Protein AF-A0A8C7WTV2-F1 (afdb_monomer_lite)

Sequence (83 aa):
FKGKGLSFSIGGQISFDVFPDGWDKRYCLGIVEKDHYSTIHFFGDKTKPGGNDYEIFSDPRTVGHEVSCPEDTRRLCEQLFFC

Structure (mmCIF, N/CA/C/O backbone):
data_AF-A0A8C7WTV2-F1
#
_entry.id   AF-A0A8C7WTV2-F1
#
loop_
_atom_site.group_PDB
_atom_site.id
_atom_site.type_symbol
_atom_site.label_atom_id
_atom_site.label_alt_id
_atom_site.label_comp_id
_atom_s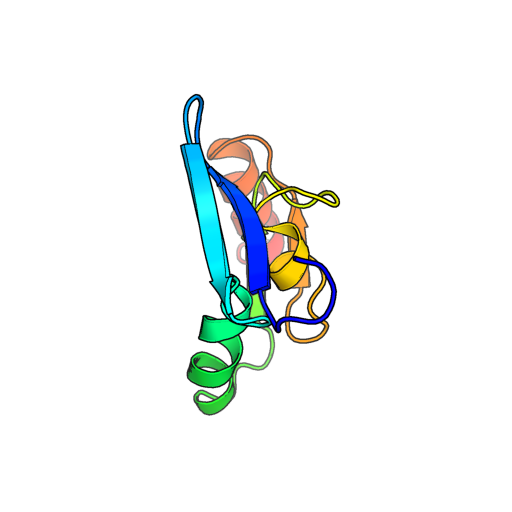ite.label_asym_id
_atom_site.label_entity_id
_atom_site.label_seq_id
_atom_site.pdbx_PDB_ins_code
_atom_site.Cartn_x
_atom_site.Cartn_y
_atom_site.Cartn_z
_atom_site.occupancy
_atom_site.B_iso_or_equiv
_atom_site.auth_seq_id
_atom_site.auth_comp_id
_atom_site.auth_asym_id
_atom_site.auth_atom_id
_atom_site.pdbx_PDB_model_num
ATOM 1 N N . PHE A 1 1 ? 5.867 -11.549 -21.398 1.00 61.75 1 PHE A N 1
ATOM 2 C CA . PHE A 1 1 ? 5.576 -11.894 -19.987 1.00 61.75 1 PHE A CA 1
ATOM 3 C C . PHE A 1 1 ? 4.097 -11.802 -19.623 1.00 61.75 1 PHE A C 1
ATOM 5 O O . PHE A 1 1 ? 3.683 -12.509 -18.715 1.00 61.75 1 PHE A O 1
ATOM 12 N N . LYS A 1 2 ? 3.285 -11.013 -20.344 1.00 64.81 2 LYS A N 1
ATOM 13 C CA . LYS A 1 2 ? 1.825 -10.979 -20.174 1.00 64.81 2 LYS A CA 1
ATOM 14 C C . LYS A 1 2 ? 1.216 -12.392 -20.205 1.00 64.81 2 LYS A C 1
ATOM 16 O O . LYS A 1 2 ? 1.557 -13.172 -21.091 1.00 64.81 2 LYS A O 1
ATOM 21 N N . GLY A 1 3 ? 0.355 -12.701 -19.235 1.00 76.75 3 GLY A N 1
ATOM 22 C CA . GLY A 1 3 ? -0.323 -14.000 -19.119 1.00 76.75 3 GLY A CA 1
ATOM 23 C C . GLY A 1 3 ? 0.465 -15.102 -18.400 1.00 76.75 3 GLY A C 1
ATOM 24 O O . GLY A 1 3 ? 0.024 -16.245 -18.416 1.00 76.75 3 GLY A O 1
ATOM 25 N N . LYS A 1 4 ? 1.613 -14.790 -17.775 1.00 86.44 4 LYS A N 1
ATOM 26 C CA . LYS A 1 4 ? 2.389 -15.749 -16.962 1.00 86.44 4 LYS A CA 1
ATOM 27 C C . LYS A 1 4 ? 2.179 -15.622 -15.445 1.00 86.44 4 LYS A C 1
ATOM 29 O O . LYS A 1 4 ? 2.903 -16.272 -14.701 1.00 86.44 4 LYS A O 1
ATOM 34 N N . GLY A 1 5 ? 1.224 -14.806 -14.996 1.00 88.94 5 GLY A N 1
ATOM 35 C CA . GLY A 1 5 ? 0.959 -14.621 -13.568 1.00 88.94 5 GLY A CA 1
ATOM 36 C C . GLY A 1 5 ? 2.029 -13.800 -12.841 1.00 88.94 5 GLY A C 1
ATOM 37 O O . GLY A 1 5 ? 2.320 -14.100 -11.688 1.00 88.94 5 GLY A O 1
ATOM 38 N N . LEU A 1 6 ? 2.682 -12.858 -13.534 1.00 88.88 6 LEU A N 1
ATOM 39 C CA . LEU A 1 6 ? 3.757 -12.028 -12.985 1.00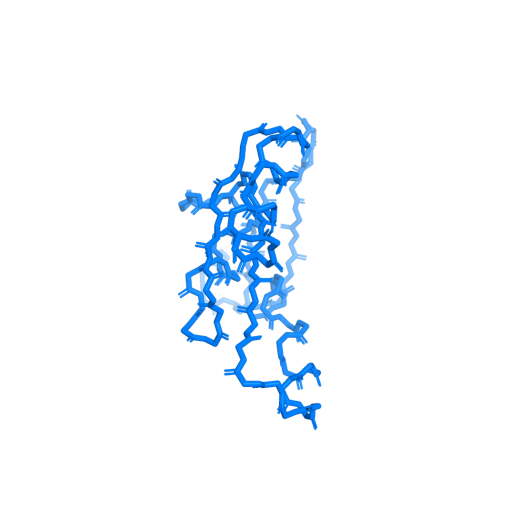 88.88 6 LEU A CA 1
ATOM 40 C C . LEU A 1 6 ? 3.440 -10.546 -13.162 1.00 88.88 6 LEU A C 1
ATOM 42 O O . LEU A 1 6 ? 3.127 -10.098 -14.272 1.00 88.88 6 LEU A O 1
ATOM 46 N N . SER A 1 7 ? 3.655 -9.807 -12.083 1.00 85.88 7 SER A N 1
ATOM 47 C CA . SER A 1 7 ? 3.534 -8.362 -11.970 1.00 85.88 7 SER A CA 1
ATOM 48 C C . SER A 1 7 ? 4.912 -7.717 -11.799 1.00 85.88 7 SER A C 1
ATOM 50 O O . SER A 1 7 ? 5.872 -8.360 -11.365 1.00 85.88 7 SER A O 1
ATOM 52 N N . PHE A 1 8 ? 5.015 -6.449 -12.203 1.00 84.69 8 PHE A N 1
ATOM 53 C CA . PHE A 1 8 ? 6.263 -5.689 -12.242 1.00 84.69 8 PHE A CA 1
ATOM 54 C C . PHE A 1 8 ? 6.020 -4.294 -11.664 1.00 84.69 8 PHE A C 1
ATOM 56 O O . PHE A 1 8 ? 5.107 -3.609 -12.124 1.00 84.69 8 PHE A O 1
ATOM 63 N N . SER A 1 9 ? 6.843 -3.851 -10.714 1.00 79.94 9 SER A N 1
ATOM 64 C CA . SER A 1 9 ? 6.758 -2.495 -10.147 1.00 79.94 9 SER A CA 1
ATOM 65 C C . SER A 1 9 ? 8.118 -1.820 -10.125 1.00 79.94 9 SER A C 1
ATOM 67 O O . SER A 1 9 ? 9.111 -2.446 -9.773 1.00 79.94 9 SER A O 1
ATOM 69 N N . ILE A 1 10 ? 8.177 -0.530 -10.453 1.00 81.75 10 ILE A N 1
ATOM 70 C CA . ILE A 1 10 ? 9.414 0.248 -10.312 1.00 81.75 10 ILE A CA 1
ATOM 71 C C . ILE A 1 10 ? 9.690 0.459 -8.818 1.00 81.75 10 ILE A C 1
ATOM 73 O O . ILE A 1 10 ? 8.818 0.918 -8.079 1.00 81.75 10 ILE A O 1
ATOM 77 N N . GLY A 1 11 ? 10.906 0.124 -8.386 1.00 72.81 11 GLY A N 1
ATOM 78 C CA . GLY A 1 11 ? 11.343 0.184 -6.994 1.00 72.81 11 GLY A CA 1
ATOM 79 C C . GLY A 1 11 ? 12.596 1.042 -6.854 1.00 72.81 11 GLY A C 1
ATOM 80 O O . GLY A 1 11 ? 13.672 0.681 -7.332 1.00 72.81 11 GLY A O 1
ATOM 81 N N . GLY A 1 12 ? 12.475 2.183 -6.175 1.00 73.06 12 GLY A N 1
ATOM 82 C CA . GLY A 1 12 ? 13.589 3.115 -5.991 1.00 73.06 12 GLY A CA 1
ATOM 83 C C . GLY A 1 12 ? 14.059 3.752 -7.304 1.00 73.06 12 GLY A C 1
ATOM 84 O O . GLY A 1 12 ? 13.278 3.953 -8.230 1.00 73.06 12 GLY A O 1
ATOM 85 N N . GLN A 1 13 ? 15.342 4.112 -7.371 1.00 80.50 13 GLN A N 1
ATOM 86 C CA . GLN A 1 13 ? 15.908 4.834 -8.520 1.00 80.50 13 GLN A CA 1
ATOM 87 C C . GLN A 1 13 ? 16.508 3.921 -9.598 1.00 80.50 13 GLN A C 1
ATOM 89 O O . GLN A 1 13 ? 16.707 4.370 -10.723 1.00 80.50 13 GLN A O 1
ATOM 94 N N . ILE A 1 14 ? 16.834 2.668 -9.263 1.00 86.31 14 ILE A N 1
ATOM 95 C CA . ILE A 1 14 ? 17.689 1.812 -10.105 1.00 86.31 14 ILE A CA 1
ATOM 96 C C . ILE A 1 14 ? 17.162 0.388 -10.306 1.00 86.31 14 ILE A C 1
ATOM 98 O O . ILE A 1 14 ? 17.824 -0.415 -10.959 1.00 86.31 14 ILE A O 1
ATOM 102 N N . SER A 1 15 ? 1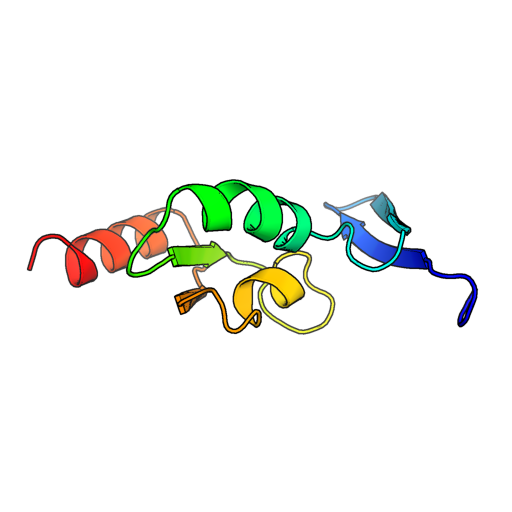6.002 0.048 -9.746 1.00 81.88 15 SER A N 1
ATOM 103 C CA . SER A 1 15 ? 15.485 -1.322 -9.757 1.00 81.88 15 SER A CA 1
ATOM 104 C C . SER A 1 15 ? 13.991 -1.387 -10.053 1.00 81.88 15 SER A C 1
ATOM 106 O O . SER A 1 15 ? 13.265 -0.393 -10.007 1.00 81.88 15 SER A O 1
ATOM 108 N N . PHE A 1 16 ? 13.533 -2.589 -10.379 1.00 85.06 16 PHE A N 1
ATOM 109 C CA . PHE A 1 16 ? 12.125 -2.942 -10.431 1.00 85.06 16 PHE A CA 1
ATOM 110 C C . PHE A 1 16 ? 11.959 -4.354 -9.872 1.00 85.06 16 PHE A C 1
ATOM 112 O O . PHE A 1 16 ? 12.832 -5.206 -10.050 1.00 85.06 16 PHE A O 1
ATOM 119 N N . ASP A 1 17 ? 10.843 -4.583 -9.200 1.00 83.12 17 ASP A N 1
ATOM 120 C CA . ASP A 1 17 ? 10.500 -5.863 -8.601 1.00 83.12 17 ASP A CA 1
ATOM 121 C C . ASP A 1 17 ? 9.705 -6.717 -9.588 1.00 83.12 17 ASP A C 1
ATOM 123 O O . ASP A 1 17 ? 8.962 -6.197 -10.426 1.00 83.12 17 ASP A O 1
ATOM 127 N N . VAL A 1 18 ? 9.857 -8.038 -9.475 1.00 88.69 18 VAL A N 1
ATOM 128 C CA . VAL A 1 18 ? 9.071 -9.036 -10.211 1.00 88.69 18 VAL A CA 1
ATOM 129 C C . VAL A 1 18 ? 8.489 -10.013 -9.205 1.00 88.69 18 VAL A C 1
ATOM 131 O O . VAL A 1 18 ? 9.231 -10.651 -8.460 1.00 88.69 18 VAL A O 1
ATOM 134 N N . PHE A 1 19 ? 7.169 -10.150 -9.189 1.00 88.62 19 PHE A N 1
ATOM 135 C CA . PHE A 1 19 ? 6.464 -10.968 -8.203 1.00 88.62 19 PHE A CA 1
ATOM 136 C C . PHE A 1 19 ? 5.219 -11.623 -8.815 1.00 88.62 19 PHE A C 1
ATOM 138 O O . PHE A 1 19 ? 4.748 -11.172 -9.863 1.00 88.62 19 PHE A O 1
ATOM 145 N N . PRO A 1 20 ? 4.689 -12.707 -8.215 1.00 91.31 20 PRO A N 1
ATOM 146 C CA . PRO A 1 20 ? 3.432 -13.304 -8.654 1.00 91.31 20 PRO A CA 1
ATOM 147 C C . PRO A 1 20 ? 2.267 -12.312 -8.592 1.00 91.31 20 PRO A C 1
ATOM 149 O O . PRO A 1 20 ? 2.230 -11.438 -7.729 1.00 91.31 20 PRO A O 1
ATOM 152 N N . ASP A 1 21 ? 1.279 -12.464 -9.467 1.00 86.81 21 ASP A N 1
ATOM 153 C CA . ASP A 1 21 ? 0.081 -11.621 -9.424 1.00 86.81 21 ASP A CA 1
ATOM 154 C C . ASP A 1 21 ? -0.603 -11.697 -8.043 1.00 86.81 21 ASP A C 1
ATOM 156 O O . ASP A 1 21 ? -0.812 -12.777 -7.486 1.00 86.81 21 ASP A O 1
ATOM 160 N N . GLY A 1 22 ? -0.934 -10.531 -7.478 1.00 84.44 22 GLY A N 1
ATOM 161 C CA . GLY A 1 22 ? -1.530 -10.402 -6.142 1.00 84.44 22 GLY A CA 1
ATOM 162 C C . GLY A 1 22 ? -0.538 -10.409 -4.971 1.00 84.44 22 GLY A C 1
ATOM 163 O O . GLY A 1 22 ? -0.971 -10.296 -3.827 1.00 84.44 22 GLY A O 1
ATOM 164 N N . TRP A 1 23 ? 0.771 -10.518 -5.228 1.00 91.00 23 TRP A N 1
ATOM 165 C CA . TRP A 1 23 ? 1.828 -10.362 -4.211 1.00 91.00 23 TRP A CA 1
ATOM 166 C C . TRP A 1 23 ? 2.303 -8.909 -4.042 1.00 91.00 23 TRP A C 1
ATOM 168 O O . TRP A 1 23 ? 3.337 -8.654 -3.429 1.00 91.00 23 TRP A O 1
ATOM 178 N N . ASP A 1 24 ? 1.549 -7.945 -4.573 1.00 91.06 24 ASP A N 1
ATOM 179 C CA . ASP A 1 24 ? 1.707 -6.535 -4.223 1.00 91.06 24 ASP A CA 1
ATOM 180 C C . ASP A 1 24 ? 1.299 -6.276 -2.758 1.00 91.06 24 ASP A C 1
ATOM 182 O O . ASP A 1 24 ? 0.963 -7.191 -1.998 1.00 91.06 24 ASP A O 1
ATOM 186 N N . LYS A 1 25 ? 1.307 -5.008 -2.334 1.00 94.00 25 LYS A N 1
ATOM 187 C CA . LYS A 1 25 ? 1.017 -4.638 -0.943 1.00 94.00 25 LYS A CA 1
ATOM 188 C C . LYS A 1 25 ? -0.337 -5.155 -0.433 1.00 94.00 25 LYS A C 1
ATOM 190 O O . LYS A 1 25 ? -0.453 -5.379 0.769 1.00 94.00 25 LYS A O 1
ATOM 195 N N . ARG A 1 26 ? -1.327 -5.447 -1.295 1.00 94.94 26 ARG A N 1
ATOM 196 C CA . ARG A 1 26 ? -2.606 -6.069 -0.885 1.00 94.94 26 ARG A CA 1
ATOM 197 C C . ARG A 1 26 ? -2.443 -7.436 -0.232 1.00 94.94 26 ARG A C 1
ATOM 199 O O . ARG A 1 26 ? -3.361 -7.874 0.460 1.00 94.94 26 ARG A O 1
ATOM 206 N N . TYR A 1 27 ? -1.311 -8.114 -0.421 1.00 94.62 27 TYR A N 1
ATOM 207 C CA . TYR A 1 27 ? -1.040 -9.403 0.211 1.00 94.62 27 TYR A CA 1
ATOM 208 C C . TYR A 1 27 ? -1.233 -9.350 1.736 1.00 94.62 27 TYR A C 1
ATOM 210 O O . TYR A 1 27 ? -1.805 -10.272 2.321 1.00 94.62 27 TYR A O 1
ATOM 218 N N . CYS A 1 28 ? -0.843 -8.245 2.388 1.00 95.75 28 CYS A N 1
ATOM 219 C CA . CYS A 1 28 ? -1.011 -8.099 3.835 1.00 95.75 28 CYS A CA 1
ATOM 220 C C . CYS A 1 28 ? -2.483 -7.986 4.267 1.00 95.75 28 CYS A C 1
ATOM 222 O O . CYS A 1 28 ? -2.808 -8.370 5.391 1.00 95.75 28 CYS A O 1
ATOM 224 N N . LEU A 1 29 ? -3.387 -7.544 3.381 1.00 95.69 29 LEU A N 1
ATOM 225 C CA . LEU A 1 29 ? -4.809 -7.381 3.692 1.00 95.69 29 LEU A CA 1
ATOM 226 C C . LEU A 1 29 ? -5.474 -8.712 4.055 1.00 95.69 29 LEU A C 1
ATOM 228 O O . LEU A 1 29 ? -6.266 -8.754 4.986 1.00 95.69 29 LEU A O 1
ATOM 232 N N . GLY A 1 30 ? -5.087 -9.820 3.410 1.00 93.19 30 GLY A N 1
ATOM 233 C CA . GLY A 1 30 ? -5.601 -11.153 3.764 1.00 93.19 30 GLY A CA 1
ATOM 234 C C . GLY A 1 30 ? -5.149 -11.658 5.143 1.00 93.19 30 GLY A C 1
ATOM 235 O O . GLY A 1 30 ? -5.693 -12.640 5.656 1.00 93.19 30 GLY A O 1
ATOM 236 N N . ILE A 1 31 ? -4.147 -11.012 5.745 1.00 94.75 31 ILE A N 1
ATOM 237 C CA . ILE A 1 31 ? -3.688 -11.294 7.107 1.00 94.75 31 ILE A CA 1
ATOM 238 C C . ILE A 1 31 ? -4.499 -10.450 8.093 1.00 94.75 31 ILE A C 1
ATOM 240 O O . ILE A 1 31 ? -5.124 -11.022 8.980 1.00 94.75 31 ILE A O 1
ATOM 244 N N . VAL A 1 32 ? -4.546 -9.127 7.896 1.00 94.56 32 VAL A N 1
ATOM 245 C CA . VAL A 1 32 ? -5.216 -8.190 8.823 1.00 94.56 32 VAL A CA 1
ATOM 246 C C . VAL A 1 32 ? -6.744 -8.282 8.799 1.00 94.56 32 VAL A C 1
ATOM 248 O O . VAL A 1 32 ? -7.397 -7.939 9.776 1.00 94.56 32 VAL A O 1
ATOM 251 N N . GLU A 1 33 ? -7.345 -8.788 7.719 1.00 90.06 33 GLU A N 1
ATOM 252 C CA . GLU A 1 33 ? -8.797 -9.014 7.633 1.00 90.06 33 GLU A CA 1
ATOM 253 C C . GLU A 1 33 ? -9.296 -10.020 8.689 1.00 90.06 33 GLU A C 1
ATOM 255 O O . GLU A 1 33 ? -10.454 -9.969 9.106 1.00 90.06 33 GLU A O 1
ATOM 260 N N . LYS A 1 34 ? -8.408 -10.889 9.193 1.00 92.75 34 LYS A N 1
ATOM 261 C CA . LYS A 1 34 ? -8.708 -11.848 10.269 1.00 92.75 34 LYS A CA 1
ATOM 262 C C . LYS A 1 34 ? -8.869 -11.193 11.641 1.00 92.75 34 LYS A C 1
ATOM 264 O O . LYS A 1 34 ? -9.449 -11.808 12.53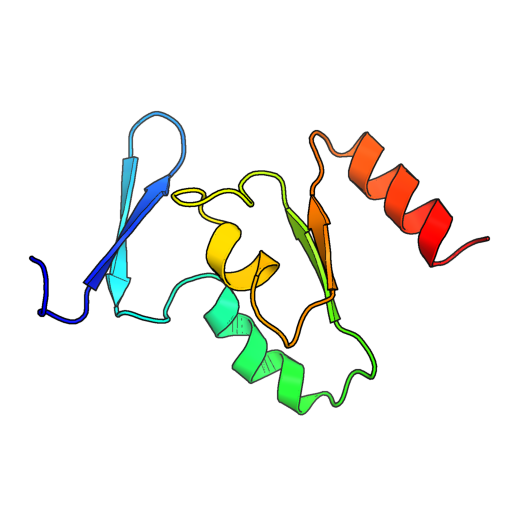0 1.00 92.75 34 LYS A O 1
ATOM 269 N N . ASP A 1 35 ? -8.385 -9.965 11.799 1.00 94.31 35 ASP A N 1
ATOM 270 C CA . ASP A 1 35 ? -8.431 -9.228 13.063 1.00 94.31 35 ASP A CA 1
ATOM 271 C C . ASP A 1 35 ? -9.724 -8.398 13.209 1.00 94.31 35 ASP A C 1
ATOM 273 O O . ASP A 1 35 ? -9.919 -7.719 14.215 1.00 94.31 35 ASP A O 1
ATOM 277 N N . HIS A 1 36 ? -10.636 -8.475 12.230 1.00 92.12 36 HIS A N 1
ATOM 278 C CA . HIS A 1 36 ? -11.976 -7.874 12.268 1.00 92.12 36 HIS A CA 1
ATOM 279 C C . HIS A 1 36 ? -12.001 -6.357 12.545 1.00 92.12 36 HIS A C 1
ATOM 281 O O . HIS A 1 36 ? -12.881 -5.852 13.246 1.00 92.12 36 HIS A O 1
ATOM 287 N N . TYR A 1 37 ? -11.060 -5.610 11.962 1.00 95.69 37 TYR A N 1
ATOM 288 C CA . TYR A 1 37 ? -11.084 -4.147 11.986 1.00 95.69 37 TYR A CA 1
ATOM 289 C C . TYR A 1 37 ? -12.345 -3.593 11.308 1.00 95.69 37 TYR A C 1
ATOM 291 O O . TYR A 1 37 ? -12.721 -4.035 10.224 1.00 95.69 37 TYR A O 1
ATOM 299 N N . SER A 1 38 ? -12.970 -2.577 11.912 1.00 95.81 38 SER A N 1
ATOM 300 C CA . SER A 1 38 ? -14.115 -1.882 11.305 1.00 95.81 38 SER A CA 1
ATOM 301 C C . SER A 1 38 ? -13.718 -1.067 10.073 1.00 95.81 38 SER A C 1
ATOM 303 O O . SER A 1 38 ? -14.491 -0.968 9.125 1.00 95.81 38 SER A O 1
ATOM 305 N N . THR A 1 39 ? -12.511 -0.493 10.094 1.00 96.56 39 THR A N 1
ATOM 306 C CA . THR A 1 39 ? -11.960 0.324 9.012 1.00 96.56 39 THR A CA 1
ATOM 307 C C . THR A 1 39 ? -10.451 0.127 8.947 1.00 96.56 39 THR A C 1
ATOM 309 O O . THR A 1 39 ? -9.773 0.218 9.970 1.00 96.56 39 THR A O 1
ATOM 312 N N . ILE A 1 40 ? -9.911 -0.087 7.748 1.00 97.88 40 ILE A N 1
ATOM 313 C CA . ILE A 1 40 ? -8.466 -0.119 7.500 1.00 97.88 40 ILE A CA 1
ATOM 314 C C . ILE A 1 40 ? -8.096 1.168 6.764 1.00 97.88 40 ILE A C 1
ATOM 316 O O . ILE A 1 40 ? -8.550 1.395 5.646 1.00 97.88 40 ILE A O 1
ATOM 320 N N . HIS A 1 41 ? -7.280 2.020 7.381 1.00 98.06 41 HIS A N 1
ATOM 321 C CA . HIS A 1 41 ? -6.756 3.227 6.738 1.00 98.06 41 HIS A CA 1
ATOM 322 C C . HIS A 1 41 ? -5.378 2.931 6.146 1.00 98.06 41 HIS A C 1
ATOM 324 O O . HIS A 1 41 ? -4.485 2.477 6.861 1.00 98.06 41 HIS A O 1
ATOM 330 N N . PHE A 1 42 ? -5.196 3.205 4.856 1.00 98.44 42 PHE A N 1
ATOM 331 C CA . PHE A 1 42 ? -3.904 3.078 4.185 1.00 98.44 42 PHE A CA 1
ATOM 332 C C . PHE A 1 42 ? -3.378 4.461 3.795 1.00 98.44 42 PHE A C 1
ATOM 334 O O . PHE A 1 42 ? -4.116 5.242 3.207 1.00 98.44 42 PHE A O 1
ATOM 341 N N . PHE A 1 43 ? -2.110 4.754 4.085 1.00 98.50 43 PHE A N 1
ATOM 342 C CA . PHE A 1 43 ? -1.445 6.007 3.714 1.00 98.50 43 PHE A CA 1
ATOM 343 C C . PHE A 1 43 ? -0.259 5.690 2.798 1.00 98.50 43 PHE A C 1
ATOM 345 O O . PHE A 1 43 ? 0.581 4.872 3.173 1.00 98.50 43 PHE A O 1
ATOM 352 N N . GLY A 1 44 ? -0.173 6.324 1.625 1.00 97.44 44 GLY A N 1
ATOM 353 C CA . GLY A 1 44 ? 0.905 6.068 0.659 1.00 97.44 44 GLY A CA 1
ATOM 354 C C . GLY A 1 44 ? 1.160 7.227 -0.302 1.00 97.44 44 GLY A C 1
ATOM 355 O O . GLY A 1 44 ? 0.293 8.076 -0.504 1.00 97.44 44 GLY A O 1
ATOM 356 N N . ASP A 1 45 ? 2.353 7.259 -0.896 1.00 95.94 45 ASP A N 1
ATOM 357 C CA . ASP A 1 45 ? 2.819 8.341 -1.776 1.00 95.94 45 ASP A CA 1
ATOM 358 C C . ASP A 1 45 ? 2.897 7.939 -3.257 1.00 95.94 45 ASP A C 1
ATOM 360 O O . ASP A 1 45 ? 2.976 8.796 -4.143 1.00 95.94 45 ASP A O 1
ATOM 364 N N . LYS A 1 46 ? 2.862 6.636 -3.562 1.00 92.62 46 LYS A N 1
ATOM 365 C CA . LYS A 1 46 ? 2.912 6.089 -4.929 1.00 92.62 46 LYS A CA 1
ATOM 366 C C . LYS A 1 46 ? 1.595 5.414 -5.308 1.00 92.62 46 LYS A C 1
ATOM 368 O O . LYS A 1 46 ? 1.567 4.270 -5.755 1.00 92.62 46 LYS A O 1
ATOM 373 N N . THR A 1 47 ? 0.501 6.153 -5.153 1.00 95.31 47 THR A N 1
ATOM 374 C CA . THR A 1 47 ? -0.898 5.690 -5.261 1.00 95.31 47 THR A CA 1
ATOM 375 C C . THR A 1 47 ? -1.516 5.837 -6.656 1.00 95.31 47 THR A C 1
ATOM 377 O O . THR A 1 47 ? -2.708 5.598 -6.825 1.00 95.31 47 THR A O 1
ATOM 380 N N . LYS A 1 48 ? -0.760 6.268 -7.674 1.00 93.25 48 LYS A N 1
ATOM 381 C CA . LYS A 1 48 ? -1.227 6.348 -9.074 1.00 93.25 48 LYS A CA 1
ATOM 382 C C . LYS A 1 48 ? -0.859 5.071 -9.842 1.00 93.25 48 LYS A C 1
ATOM 384 O O . LYS A 1 48 ? 0.116 4.430 -9.457 1.00 93.25 48 LYS A O 1
ATOM 389 N N . PRO A 1 49 ? -1.560 4.716 -10.941 1.00 89.88 49 PRO A N 1
ATOM 390 C CA . PRO A 1 49 ? -1.239 3.526 -11.730 1.00 89.88 49 PRO A CA 1
ATOM 391 C C . PRO A 1 49 ? 0.255 3.417 -12.068 1.00 89.88 49 PRO A C 1
ATOM 393 O O . PRO A 1 49 ? 0.842 4.352 -12.613 1.00 89.88 49 PRO A O 1
ATOM 396 N N . GLY A 1 50 ? 0.860 2.274 -11.735 1.00 83.25 50 GLY A N 1
ATOM 397 C CA . GLY A 1 50 ? 2.299 2.015 -11.888 1.00 83.25 50 GLY A CA 1
ATOM 398 C C . GLY A 1 50 ? 3.156 2.369 -10.665 1.00 83.25 50 GLY A C 1
ATOM 399 O O . GLY A 1 50 ? 4.330 2.000 -10.623 1.00 83.25 50 GLY A O 1
ATOM 400 N N . GLY A 1 51 ? 2.592 3.052 -9.669 1.00 87.44 51 GLY A N 1
ATOM 401 C CA . GLY A 1 51 ? 3.194 3.216 -8.352 1.00 87.44 51 GLY A CA 1
ATOM 402 C C . GLY A 1 51 ? 2.966 1.985 -7.475 1.00 87.44 51 GLY A C 1
ATOM 403 O O . GLY A 1 51 ? 1.953 1.306 -7.596 1.00 87.44 51 GLY A O 1
ATOM 404 N N . ASN A 1 52 ? 3.909 1.692 -6.581 1.00 88.62 52 ASN A N 1
ATOM 405 C CA . ASN A 1 52 ? 3.891 0.468 -5.776 1.00 88.62 52 ASN A CA 1
ATOM 406 C C . ASN A 1 52 ? 2.857 0.470 -4.627 1.00 88.62 52 ASN A C 1
ATOM 408 O O . ASN A 1 52 ? 2.784 -0.517 -3.892 1.00 88.62 52 ASN A O 1
ATOM 412 N N . ASP A 1 53 ? 2.122 1.567 -4.413 1.00 93.19 53 ASP A N 1
ATOM 413 C CA . ASP A 1 53 ? 1.008 1.651 -3.458 1.00 93.19 53 ASP A CA 1
ATOM 414 C C . ASP A 1 53 ? -0.359 1.563 -4.144 1.00 93.19 53 ASP A C 1
ATOM 416 O O . ASP A 1 53 ? -1.369 1.439 -3.455 1.00 93.19 53 ASP A O 1
ATOM 420 N N . TYR A 1 54 ? -0.418 1.655 -5.477 1.00 93.19 54 TYR A N 1
ATOM 421 C CA . TYR A 1 54 ? -1.670 1.806 -6.222 1.00 93.19 54 TYR A CA 1
ATOM 422 C C . TYR A 1 54 ? -2.687 0.714 -5.897 1.00 93.19 54 TYR A C 1
ATOM 424 O O . TYR A 1 54 ? -3.857 1.007 -5.638 1.00 93.19 54 TYR A O 1
ATOM 432 N N . GLU A 1 55 ? -2.237 -0.538 -5.892 1.00 94.31 55 GLU A N 1
ATOM 433 C CA . GLU A 1 55 ? -3.098 -1.694 -5.702 1.00 94.31 55 GLU A CA 1
ATOM 434 C C . GLU A 1 55 ? -3.719 -1.726 -4.303 1.00 94.31 55 GLU A C 1
ATOM 436 O O . GLU A 1 55 ? -4.919 -1.954 -4.194 1.00 94.31 55 GLU A O 1
ATOM 441 N N . ILE A 1 56 ? -2.937 -1.471 -3.246 1.00 96.31 56 ILE A N 1
ATOM 442 C CA . ILE A 1 56 ? -3.452 -1.440 -1.866 1.00 96.31 56 ILE A CA 1
ATOM 443 C C . ILE A 1 56 ? -4.293 -0.192 -1.609 1.00 96.31 56 ILE A C 1
ATOM 445 O O . ILE A 1 56 ? -5.344 -0.303 -0.994 1.00 96.31 56 ILE A O 1
ATOM 449 N N . PHE A 1 57 ? -3.885 0.963 -2.138 1.00 97.62 57 PHE A N 1
ATOM 450 C CA . PHE A 1 57 ? -4.628 2.218 -2.030 1.00 97.62 57 PHE A CA 1
ATOM 451 C C . PHE A 1 57 ? -6.015 2.134 -2.680 1.00 97.62 57 PHE A C 1
ATOM 453 O O . PHE A 1 57 ? -6.966 2.735 -2.187 1.00 97.62 57 PHE A O 1
ATOM 460 N N . SER A 1 58 ? -6.127 1.392 -3.786 1.00 96.69 58 SER A N 1
ATOM 461 C CA . SER A 1 58 ? -7.379 1.212 -4.532 1.00 96.69 58 SER A CA 1
ATOM 462 C C . SER A 1 58 ? -8.175 -0.023 -4.093 1.00 96.69 58 SER A C 1
ATOM 464 O O . SER A 1 58 ? -9.239 -0.288 -4.655 1.00 96.69 58 SER A O 1
ATOM 466 N N . ASP A 1 59 ? -7.668 -0.816 -3.141 1.00 97.12 59 ASP A N 1
ATOM 467 C CA . ASP A 1 59 ? -8.355 -2.015 -2.661 1.00 97.12 59 ASP A CA 1
ATOM 468 C C . ASP A 1 59 ? -9.587 -1.609 -1.833 1.00 97.12 59 ASP A C 1
ATOM 470 O O . ASP A 1 59 ? -9.453 -0.810 -0.900 1.00 97.12 59 ASP A O 1
ATOM 474 N N . PRO A 1 60 ? -10.782 -2.166 -2.119 1.00 96.81 60 PRO A N 1
ATOM 475 C CA . PRO A 1 60 ? -12.025 -1.789 -1.444 1.00 96.81 60 PRO A CA 1
ATOM 476 C C . PRO A 1 60 ? -12.033 -2.077 0.062 1.00 96.81 60 PRO A C 1
ATOM 478 O O . PRO A 1 60 ? -12.897 -1.565 0.770 1.00 96.81 60 PRO A O 1
ATOM 481 N N . ARG A 1 61 ? -11.096 -2.890 0.569 1.00 96.88 61 ARG A N 1
ATOM 482 C CA . ARG A 1 61 ? -10.934 -3.136 2.010 1.00 96.88 61 ARG A CA 1
ATOM 483 C C . ARG A 1 61 ? -10.255 -1.976 2.738 1.00 96.88 61 ARG A C 1
ATOM 485 O O . ARG A 1 61 ? -10.216 -1.991 3.965 1.00 96.88 61 ARG A O 1
ATOM 492 N N . THR A 1 62 ? -9.716 -0.992 2.018 1.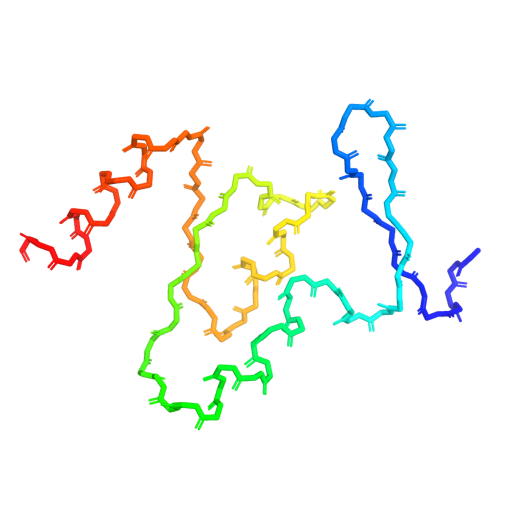00 98.00 62 THR A N 1
ATOM 493 C CA . THR A 1 62 ? -9.016 0.152 2.606 1.00 98.00 62 THR A CA 1
ATOM 494 C C . THR A 1 62 ? -9.723 1.473 2.321 1.00 98.00 62 THR A C 1
ATOM 496 O O . THR A 1 62 ? -10.351 1.668 1.283 1.00 98.00 62 THR A O 1
ATOM 499 N N . VAL A 1 63 ? -9.572 2.417 3.247 1.00 98.31 63 VAL A N 1
ATOM 500 C CA . VAL A 1 63 ? -9.760 3.845 2.995 1.00 98.31 63 VAL A CA 1
ATOM 501 C C . VAL A 1 63 ? -8.379 4.422 2.700 1.00 98.31 63 VAL A C 1
ATOM 503 O O . VAL A 1 63 ? -7.567 4.585 3.614 1.00 98.31 63 VAL A O 1
ATOM 506 N N . GLY A 1 64 ? -8.100 4.672 1.421 1.00 98.00 64 GLY A N 1
ATOM 507 C CA . GLY A 1 64 ? -6.810 5.167 0.947 1.00 98.00 64 GLY A CA 1
ATOM 508 C C . GLY A 1 64 ? -6.624 6.676 1.137 1.00 98.00 64 GLY A C 1
ATOM 509 O O . GLY A 1 64 ? -7.490 7.473 0.780 1.00 98.00 64 GLY A O 1
ATOM 510 N N . HIS A 1 65 ? -5.451 7.064 1.638 1.00 98.31 65 HIS A N 1
ATOM 511 C CA . HIS A 1 65 ? -5.005 8.441 1.853 1.00 98.31 65 HIS A CA 1
ATOM 512 C C . HIS A 1 65 ? -3.705 8.676 1.081 1.00 98.31 65 HIS A C 1
ATOM 514 O O . HIS A 1 65 ? -2.668 8.088 1.389 1.00 98.31 65 HIS A O 1
ATOM 520 N N . GLU A 1 66 ? -3.756 9.523 0.057 1.00 98.06 66 GLU A N 1
ATOM 521 C CA . GLU A 1 66 ? -2.562 9.915 -0.694 1.00 98.06 66 GLU A CA 1
ATOM 522 C C . GLU A 1 66 ? -1.804 10.993 0.087 1.00 98.06 66 GLU A C 1
ATOM 524 O O . GLU A 1 66 ? -2.391 11.992 0.507 1.00 98.06 66 GLU A O 1
ATOM 529 N N . VAL A 1 67 ? -0.505 10.784 0.293 1.00 98.12 67 VAL A N 1
ATOM 530 C CA . VAL A 1 67 ? 0.377 11.685 1.048 1.00 98.12 67 VAL A CA 1
ATOM 531 C C . VAL A 1 67 ? 1.627 11.997 0.240 1.00 98.12 67 VAL A C 1
ATOM 533 O O . VAL A 1 67 ? 2.094 11.165 -0.530 1.00 98.12 67 VAL A O 1
ATOM 536 N N . SER A 1 68 ? 2.190 13.195 0.403 1.00 96.94 68 SER A N 1
ATOM 537 C CA . SER A 1 68 ? 3.411 13.585 -0.318 1.00 96.94 68 SER A CA 1
ATOM 538 C C . SER A 1 68 ? 4.669 13.553 0.554 1.00 96.94 68 SER A C 1
ATOM 540 O O . SER A 1 68 ? 5.780 13.413 0.041 1.00 96.94 68 SER A O 1
ATOM 542 N N . CYS A 1 69 ? 4.498 13.651 1.874 1.00 97.38 69 CYS A N 1
ATOM 543 C CA . CYS A 1 69 ? 5.574 13.663 2.856 1.00 97.38 69 CYS A CA 1
ATOM 544 C C . CYS A 1 69 ? 5.081 13.188 4.241 1.00 97.38 69 CYS A C 1
ATOM 546 O O . CYS A 1 69 ? 3.871 13.091 4.471 1.00 97.38 69 CYS A O 1
ATOM 548 N N . PRO A 1 70 ? 5.990 12.905 5.193 1.00 98.19 70 PRO A N 1
ATOM 549 C CA . PRO A 1 70 ? 5.616 12.482 6.546 1.00 98.19 70 PRO A CA 1
ATOM 550 C C . PRO A 1 70 ? 4.719 13.482 7.294 1.00 98.19 70 PRO A C 1
ATOM 552 O O . PRO A 1 70 ? 3.848 13.080 8.068 1.00 98.19 70 PRO A O 1
ATOM 555 N N . GLU A 1 71 ? 4.902 14.782 7.059 1.00 98.38 71 GLU A N 1
ATOM 55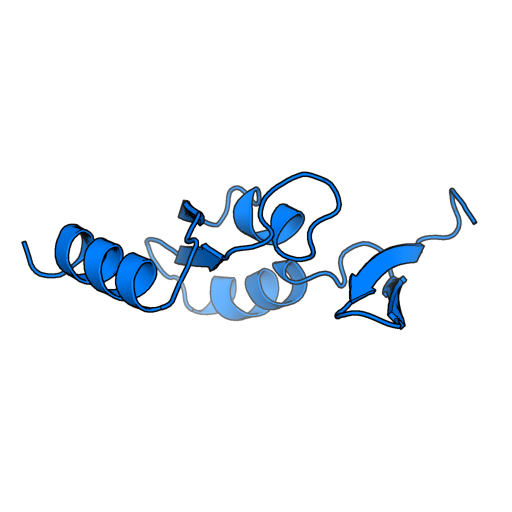6 C CA . GLU A 1 71 ? 4.104 15.843 7.679 1.00 98.38 71 GLU A CA 1
ATOM 557 C C . GLU A 1 71 ? 2.643 15.802 7.213 1.00 98.38 71 GLU A C 1
ATOM 559 O O . GLU A 1 71 ? 1.739 16.007 8.026 1.00 98.38 71 GLU A O 1
ATOM 564 N N . ASP A 1 72 ? 2.397 15.476 5.939 1.00 98.00 72 ASP A N 1
ATOM 565 C CA . ASP A 1 72 ? 1.045 15.264 5.414 1.00 98.00 72 ASP A CA 1
ATOM 566 C C . ASP A 1 72 ? 0.365 14.075 6.091 1.00 98.00 72 ASP A C 1
ATOM 568 O O . ASP A 1 72 ? -0.788 14.190 6.508 1.00 98.00 72 ASP A O 1
ATOM 572 N N . THR A 1 73 ? 1.084 12.961 6.261 1.00 98.38 73 THR A N 1
ATOM 573 C CA . THR A 1 73 ? 0.572 11.791 6.989 1.00 98.38 73 THR A CA 1
ATOM 574 C C . THR A 1 73 ? 0.167 12.171 8.405 1.00 98.38 73 THR A C 1
ATOM 576 O O . THR A 1 73 ? -0.943 11.859 8.834 1.00 98.38 73 THR A O 1
ATOM 579 N N . ARG A 1 74 ? 1.031 12.899 9.126 1.00 98.19 74 ARG A N 1
ATOM 580 C CA . ARG A 1 74 ? 0.725 13.369 10.482 1.00 98.19 74 ARG A CA 1
ATOM 581 C C . ARG A 1 74 ? -0.531 14.239 10.496 1.00 98.19 74 ARG A C 1
ATOM 583 O O . ARG A 1 74 ? -1.422 13.990 11.303 1.00 98.19 74 ARG A O 1
ATOM 590 N N . ARG A 1 75 ? -0.614 15.223 9.598 1.00 98.12 75 ARG A N 1
ATOM 591 C CA . ARG A 1 75 ? -1.763 16.132 9.492 1.00 98.12 75 ARG A CA 1
ATOM 592 C C . ARG A 1 75 ? -3.065 15.373 9.232 1.00 98.12 75 ARG A C 1
ATOM 594 O O . ARG A 1 75 ? -4.071 15.677 9.864 1.00 98.12 75 ARG A O 1
ATOM 601 N N . LEU A 1 76 ? -3.061 14.390 8.329 1.00 98.00 76 LEU A N 1
ATOM 602 C CA . LEU A 1 76 ? -4.246 13.570 8.055 1.00 98.00 76 LEU A CA 1
ATOM 603 C C . LEU A 1 76 ? -4.627 12.699 9.260 1.00 98.00 76 LEU A C 1
ATOM 605 O O . LEU A 1 76 ? -5.806 12.609 9.587 1.00 98.00 76 LEU A O 1
ATOM 609 N N . CYS A 1 77 ? -3.656 12.110 9.963 1.00 98.19 77 CYS A N 1
ATOM 610 C CA . CYS A 1 77 ? -3.925 11.364 11.195 1.00 98.19 77 CYS A CA 1
ATOM 611 C C . CYS A 1 77 ? -4.537 12.252 12.289 1.00 98.19 77 CYS A C 1
ATOM 613 O O . CYS A 1 77 ? -5.492 11.841 12.945 1.00 98.19 77 CYS A O 1
ATOM 615 N N . GLU A 1 78 ? -4.028 13.475 12.469 1.00 97.94 78 GLU A N 1
ATOM 616 C CA . GLU A 1 78 ? -4.597 14.459 13.401 1.00 97.94 78 GLU A CA 1
ATOM 617 C C . GLU A 1 78 ? -6.052 14.801 13.040 1.00 97.94 78 GLU A C 1
ATOM 619 O O . GLU A 1 78 ? -6.918 14.808 13.915 1.00 97.94 78 GLU A O 1
ATOM 624 N N . GLN A 1 79 ? -6.343 14.993 11.750 1.00 96.69 79 GLN A N 1
ATOM 625 C CA . GLN A 1 79 ? -7.694 15.273 11.250 1.00 96.69 79 GLN A CA 1
ATOM 626 C C . GLN A 1 79 ? -8.673 14.106 11.430 1.00 96.69 79 GLN A C 1
ATOM 628 O O . GLN A 1 79 ? -9.850 14.331 11.692 1.00 96.69 79 GLN A O 1
ATOM 633 N N . LEU A 1 80 ? -8.205 12.867 11.267 1.00 96.69 80 LEU A N 1
ATOM 634 C CA . LEU A 1 80 ? -9.058 11.677 11.299 1.00 96.69 80 LEU A CA 1
ATOM 635 C C . LEU A 1 80 ? -9.330 11.157 12.712 1.00 96.69 80 LEU A C 1
ATOM 637 O O . LEU A 1 80 ? -10.403 10.609 12.951 1.00 96.69 80 LEU A O 1
ATOM 641 N N . PHE A 1 81 ? -8.360 11.273 13.623 1.00 96.62 81 PHE A N 1
ATOM 642 C CA . PHE A 1 81 ? -8.385 10.524 14.886 1.00 96.62 81 PHE A CA 1
ATOM 643 C C . PHE A 1 81 ? -8.332 11.391 16.148 1.00 96.62 81 PHE A C 1
ATOM 645 O O . PHE A 1 81 ? -8.517 10.860 17.241 1.00 96.62 81 PHE A O 1
ATOM 652 N N . PHE A 1 82 ? -8.070 12.696 16.025 1.00 92.38 82 PHE A N 1
ATOM 653 C CA . PHE A 1 82 ? -7.865 13.590 17.174 1.00 92.38 82 PHE A CA 1
ATOM 654 C C . PHE A 1 82 ? -8.664 14.900 17.097 1.00 92.38 82 PHE A C 1
ATOM 656 O O . PHE A 1 82 ? -8.440 15.790 17.920 1.00 92.38 82 PHE A O 1
ATOM 663 N N . CYS A 1 83 ? -9.573 15.017 16.124 1.00 61.50 83 CYS A N 1
ATOM 664 C CA . CYS A 1 83 ? -10.538 16.113 16.020 1.00 61.50 83 CYS A CA 1
ATOM 665 C C . CYS A 1 83 ? -11.870 15.753 16.683 1.00 61.50 83 CYS A C 1
ATOM 667 O O . CYS A 1 83 ? -12.294 14.582 16.560 1.00 61.50 83 CYS A O 1
#

pLDDT: mean 91.43, std 8.29, range [61.5, 98.5]

Foldseek 3Di:
DPPPQWDWADDPDPDIDIDGHPPAPCVCVVVCVVVVDPAAEAEEAQCDPRGSCVCVQPDPRHPHDHDNDPVRVVVVCCVPPVD

Radius of gyration: 14.55 Å; chains: 1; bounding box: 32×32×37 Å

InterPro domains:
  IPR005002 Phosphomannomutase [PF03332] (1-82)
  IPR005002 Phosphomannomutase [PTHR10466] (1-82)
  IPR023214 HAD superfamily [G3DSA:3.40.50.1000] (24-78)
  IPR036412 HAD-like superfamily [SSF56784] (2-78)
  IPR043169 Phosphomannomutase, cap domain [G3DSA:3.30.1240.20] (1-23)

Secondary structure (DSSP, 8-state):
-TTSSEEEEEETTTEEEEEETT-SGGGGHHHHGGGT-S-EEEEES--STTSTTHHHHT-TTEEEEE-SSHHHHHHHHHHHH--

Organism: NCBI:txid183150